Protein AF-A0A6M0HTC4-F1 (afdb_monomer_lite)

pLDDT: mean 90.36, std 8.79, range [49.06, 97.88]

Foldseek 3Di:
DDDDPVVVVLVVVLVVLVVQLVVLVVVCVVPVDVVSVVSNVVSVVVNVVSVDDPVRVVVVVVVVVVVVVVVVD

Structure (mmCIF, N/CA/C/O backbone):
data_AF-A0A6M0HTC4-F1
#
_entry.id   AF-A0A6M0HTC4-F1
#
loop_
_atom_site.group_PDB
_atom_site.id
_atom_site.type_symbol
_atom_site.label_atom_id
_atom_site.label_alt_id
_atom_site.label_comp_id
_atom_site.label_asym_id
_atom_site.label_entity_id
_atom_site.label_seq_id
_atom_site.pdbx_PDB_ins_code
_atom_site.Cartn_x
_atom_site.Cartn_y
_atom_site.Cartn_z
_atom_site.occupancy
_atom_site.B_iso_or_equiv
_atom_site.auth_seq_id
_atom_site.auth_comp_id
_atom_site.auth_asym_id
_atom_site.auth_atom_id
_atom_site.pdbx_PDB_model_num
ATOM 1 N N . MET A 1 1 ? 8.457 -14.425 -32.258 1.00 49.06 1 MET A N 1
ATOM 2 C CA . MET A 1 1 ? 8.855 -13.917 -30.927 1.00 49.06 1 MET A CA 1
ATOM 3 C C . MET A 1 1 ? 8.256 -12.532 -30.776 1.00 49.06 1 MET A C 1
ATOM 5 O O . MET A 1 1 ? 8.562 -11.687 -31.604 1.00 49.06 1 MET A O 1
ATOM 9 N N . GLY A 1 2 ? 7.338 -12.330 -29.828 1.00 69.19 2 GLY A N 1
ATOM 10 C CA . GLY A 1 2 ? 6.785 -11.002 -29.544 1.00 69.19 2 GLY A CA 1
ATOM 11 C C . GLY A 1 2 ? 7.754 -10.217 -28.665 1.00 69.19 2 GLY A C 1
ATOM 12 O O . GLY A 1 2 ? 8.257 -10.766 -27.687 1.00 69.19 2 GLY A O 1
ATOM 13 N N . VAL A 1 3 ? 8.045 -8.971 -29.031 1.00 70.44 3 VAL A N 1
ATOM 14 C CA . VAL A 1 3 ? 8.818 -8.053 -28.188 1.00 70.44 3 VAL A CA 1
ATOM 15 C C . VAL A 1 3 ? 7.916 -7.644 -27.025 1.00 70.44 3 VAL A C 1
ATOM 17 O O . VAL A 1 3 ? 6.823 -7.128 -27.249 1.00 70.44 3 VAL A O 1
ATOM 20 N N . VAL A 1 4 ? 8.335 -7.936 -25.794 1.00 77.81 4 VAL A N 1
ATOM 21 C CA . VAL A 1 4 ? 7.643 -7.461 -24.592 1.00 77.81 4 VAL A CA 1
ATOM 22 C C . VAL A 1 4 ? 8.068 -6.021 -24.363 1.00 77.81 4 VAL A C 1
ATOM 24 O O . VAL A 1 4 ? 9.251 -5.750 -24.171 1.00 77.81 4 VAL A O 1
ATOM 27 N N . ASP A 1 5 ? 7.097 -5.118 -24.383 1.00 87.38 5 ASP A N 1
ATOM 28 C CA . ASP A 1 5 ? 7.294 -3.740 -23.960 1.00 87.38 5 ASP A CA 1
ATOM 29 C C . ASP A 1 5 ? 7.409 -3.712 -22.428 1.00 87.38 5 ASP A C 1
ATOM 31 O O . ASP A 1 5 ? 6.427 -3.892 -21.698 1.00 87.38 5 ASP A O 1
ATOM 35 N N . LEU A 1 6 ? 8.649 -3.600 -21.948 1.00 85.38 6 LEU A N 1
ATOM 36 C CA . LEU A 1 6 ? 8.973 -3.622 -20.523 1.00 85.38 6 LEU A CA 1
ATOM 37 C C . LEU A 1 6 ? 8.462 -2.373 -19.801 1.00 85.38 6 LEU A C 1
ATOM 39 O O . LEU A 1 6 ? 8.112 -2.469 -18.623 1.00 85.38 6 LEU A O 1
ATOM 43 N N . ASP A 1 7 ? 8.376 -1.242 -20.500 1.00 87.38 7 ASP A N 1
ATOM 44 C CA . ASP A 1 7 ? 7.893 0.013 -19.933 1.00 87.38 7 ASP A CA 1
ATOM 45 C C . ASP A 1 7 ? 6.377 -0.053 -19.742 1.00 87.38 7 ASP A C 1
ATOM 47 O O . ASP A 1 7 ? 5.885 0.164 -18.635 1.00 87.38 7 ASP A O 1
ATOM 51 N N . LEU A 1 8 ? 5.638 -0.516 -20.756 1.00 88.19 8 LEU A N 1
ATOM 52 C CA . LEU A 1 8 ? 4.196 -0.748 -20.635 1.00 88.19 8 LEU A CA 1
ATOM 53 C C . LEU A 1 8 ? 3.866 -1.777 -19.542 1.00 88.19 8 LEU A C 1
ATOM 55 O O . LEU A 1 8 ? 2.877 -1.637 -18.817 1.00 88.19 8 LEU A O 1
ATOM 59 N N . PHE A 1 9 ? 4.675 -2.833 -19.417 1.00 87.81 9 PHE A N 1
ATOM 60 C CA . PHE A 1 9 ? 4.503 -3.824 -18.355 1.00 87.81 9 PHE A CA 1
ATOM 61 C C . PHE A 1 9 ? 4.713 -3.209 -16.967 1.00 87.81 9 PHE A C 1
ATOM 63 O O . PHE A 1 9 ? 3.946 -3.487 -16.040 1.00 87.81 9 PHE A O 1
ATOM 70 N N . ARG A 1 10 ? 5.732 -2.356 -16.826 1.00 88.88 10 ARG A N 1
ATOM 71 C CA . ARG A 1 10 ? 6.027 -1.648 -15.583 1.00 88.88 10 ARG A CA 1
ATOM 72 C C . ARG A 1 10 ? 4.899 -0.691 -15.202 1.00 88.88 10 ARG A C 1
ATOM 74 O O . ARG A 1 10 ? 4.403 -0.787 -14.082 1.00 88.88 10 ARG A O 1
ATOM 81 N N . GLU A 1 11 ? 4.442 0.148 -16.128 1.00 92.56 11 GLU A N 1
ATOM 82 C CA . GLU A 1 11 ? 3.352 1.105 -15.892 1.00 92.56 11 GLU A CA 1
ATOM 83 C C . GLU A 1 11 ? 2.058 0.4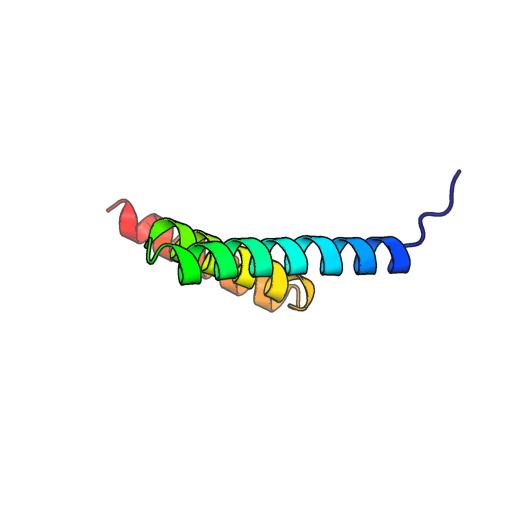11 -15.456 1.00 92.56 11 GLU A C 1
ATOM 85 O O . GLU A 1 11 ? 1.422 0.823 -14.484 1.00 92.56 11 GLU A O 1
ATOM 90 N N . ARG A 1 12 ? 1.676 -0.684 -16.130 1.00 93.94 12 ARG A N 1
ATOM 91 C CA . ARG A 1 12 ? 0.491 -1.466 -15.741 1.00 93.94 12 ARG A CA 1
ATOM 92 C C . ARG A 1 12 ? 0.614 -2.000 -14.325 1.00 93.94 12 ARG A C 1
ATOM 94 O O . ARG A 1 12 ? -0.330 -1.904 -13.548 1.00 93.94 12 ARG A O 1
ATOM 101 N N . ARG A 1 13 ? 1.784 -2.529 -13.973 1.00 92.81 13 ARG A N 1
ATOM 102 C CA . ARG A 1 13 ? 2.018 -3.062 -12.633 1.00 92.81 13 ARG A CA 1
ATOM 103 C C . ARG A 1 13 ? 1.977 -1.970 -11.565 1.00 92.81 13 ARG A C 1
ATOM 105 O O . ARG A 1 13 ? 1.406 -2.192 -10.501 1.00 92.81 13 ARG A O 1
ATOM 112 N N . GLU A 1 14 ? 2.535 -0.798 -11.844 1.00 94.56 14 GLU A N 1
ATOM 113 C CA . GLU A 1 14 ? 2.459 0.362 -10.950 1.00 94.56 14 GLU A CA 1
ATOM 114 C C . GLU A 1 14 ? 1.004 0.804 -10.732 1.00 94.56 14 GLU A C 1
ATOM 116 O O . GLU A 1 14 ? 0.589 0.991 -9.585 1.00 94.56 14 GLU A O 1
ATOM 12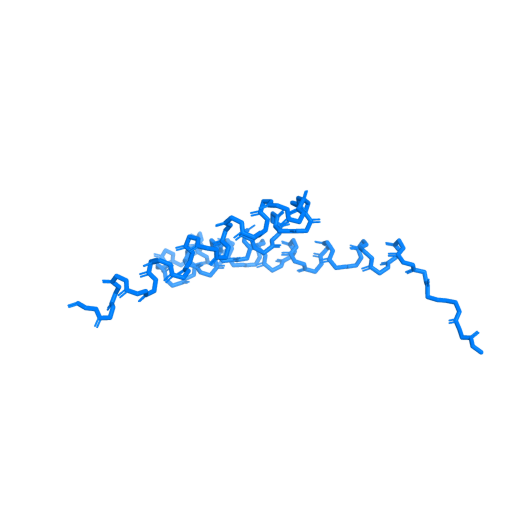1 N N . GLN A 1 15 ? 0.203 0.881 -11.802 1.00 96.19 15 GLN A N 1
ATOM 122 C CA . GLN A 1 15 ? -1.227 1.206 -11.722 1.00 96.19 15 GLN A CA 1
ATOM 123 C C . GLN A 1 15 ? -2.024 0.160 -10.934 1.00 96.19 15 GLN A C 1
ATOM 125 O O . GLN A 1 15 ? -2.834 0.524 -10.083 1.00 96.19 15 GLN A O 1
ATOM 130 N N . GLU A 1 16 ? -1.789 -1.130 -11.176 1.00 95.81 16 GLU A N 1
ATOM 131 C CA . GLU A 1 16 ? -2.483 -2.217 -10.480 1.00 95.81 16 GLU A CA 1
ATOM 132 C C . GLU A 1 16 ? -2.233 -2.183 -8.969 1.00 95.81 16 GLU A C 1
ATOM 134 O O . GLU A 1 16 ? -3.173 -2.277 -8.176 1.00 95.81 16 GLU A O 1
ATOM 139 N N . VAL A 1 17 ? -0.973 -2.030 -8.551 1.00 95.31 17 VAL A N 1
ATOM 140 C CA . VAL A 1 17 ? -0.623 -1.989 -7.124 1.00 95.31 17 VAL A CA 1
ATOM 141 C C . VAL A 1 17 ? -1.133 -0.700 -6.476 1.00 95.31 17 VAL A C 1
ATOM 143 O O . VAL A 1 17 ? -1.644 -0.734 -5.354 1.00 95.31 17 VAL A O 1
ATOM 146 N N . TRP A 1 18 ? -1.077 0.425 -7.195 1.00 96.38 18 TRP A N 1
ATOM 147 C CA . TRP A 1 18 ? -1.650 1.685 -6.726 1.00 96.38 18 TRP A CA 1
ATOM 148 C C . TRP A 1 18 ? -3.165 1.590 -6.506 1.00 96.38 18 TRP A C 1
ATOM 150 O O . TRP A 1 18 ? -3.661 1.985 -5.448 1.00 96.38 18 TRP A O 1
ATOM 160 N N . GLN A 1 19 ? -3.899 0.998 -7.452 1.00 97.62 19 GLN A N 1
ATOM 161 C CA . GLN A 1 19 ? -5.346 0.826 -7.336 1.00 97.62 19 GLN A CA 1
ATOM 162 C C . GLN A 1 19 ? -5.718 -0.046 -6.130 1.00 97.62 19 GLN A C 1
ATOM 164 O O . GLN A 1 19 ? -6.608 0.317 -5.362 1.00 97.62 19 GLN A O 1
ATOM 169 N N . ARG A 1 20 ? -4.984 -1.142 -5.887 1.00 96.12 20 ARG A N 1
ATOM 170 C CA . ARG A 1 20 ? -5.192 -2.001 -4.705 1.00 96.12 20 ARG A CA 1
ATOM 171 C C . ARG A 1 20 ? -5.042 -1.238 -3.393 1.00 96.12 20 ARG A C 1
ATOM 173 O O . ARG A 1 20 ? -5.821 -1.458 -2.465 1.00 96.12 20 ARG A O 1
ATOM 180 N N . TYR A 1 21 ? -4.052 -0.351 -3.303 1.00 96.88 21 TYR A N 1
ATOM 181 C CA . TYR A 1 21 ? -3.883 0.497 -2.127 1.00 96.88 21 TYR A CA 1
ATOM 182 C C . TYR A 1 21 ? -5.074 1.439 -1.939 1.00 96.88 21 TYR A C 1
ATOM 184 O O . TYR A 1 21 ? -5.610 1.511 -0.833 1.00 96.88 21 TYR A O 1
ATOM 192 N N . LEU A 1 22 ? -5.519 2.119 -3.000 1.00 97.62 22 LEU A N 1
ATOM 193 C CA . LEU A 1 22 ? -6.676 3.014 -2.932 1.00 97.62 22 LEU A CA 1
ATOM 194 C C . LEU A 1 22 ? -7.941 2.276 -2.486 1.00 97.62 22 LEU A C 1
ATOM 196 O O . LEU A 1 22 ? -8.649 2.765 -1.607 1.00 97.62 22 LEU A O 1
ATOM 200 N N . ASP A 1 23 ? -8.199 1.090 -3.031 1.00 97.12 23 ASP A N 1
ATOM 201 C CA . ASP A 1 23 ? -9.370 0.287 -2.676 1.00 97.12 23 ASP A CA 1
ATOM 202 C C . ASP A 1 23 ? -9.339 -0.125 -1.198 1.00 97.12 23 ASP A C 1
ATOM 204 O O . ASP A 1 23 ? -10.320 0.063 -0.473 1.00 97.12 23 ASP A O 1
ATOM 208 N N . ALA A 1 24 ? -8.192 -0.615 -0.717 1.00 95.56 24 ALA A N 1
ATOM 209 C CA . ALA A 1 24 ? -8.022 -1.013 0.677 1.00 95.56 24 ALA A CA 1
ATOM 210 C C . ALA A 1 24 ? -8.096 0.184 1.641 1.00 95.56 24 ALA A C 1
ATOM 212 O O . ALA A 1 24 ? -8.722 0.085 2.698 1.00 95.56 24 ALA A O 1
ATOM 213 N N . ARG A 1 25 ? -7.508 1.330 1.272 1.00 96.94 25 ARG A N 1
ATOM 214 C CA . ARG A 1 25 ? -7.571 2.573 2.055 1.00 96.94 25 ARG A CA 1
ATOM 215 C C . ARG A 1 25 ? -9.006 3.080 2.158 1.00 96.94 25 ARG A C 1
ATOM 217 O O . ARG A 1 25 ? -9.473 3.362 3.256 1.00 96.94 25 ARG A O 1
ATOM 224 N N . ASN A 1 26 ? -9.724 3.119 1.038 1.00 97.88 26 ASN A N 1
ATOM 225 C CA . ASN A 1 26 ? -11.128 3.521 0.998 1.00 97.88 26 ASN A CA 1
ATOM 226 C C . ASN A 1 26 ? -12.006 2.579 1.835 1.00 97.88 26 ASN A C 1
ATOM 228 O O . ASN A 1 26 ? -12.913 3.037 2.527 1.00 97.88 26 ASN A O 1
ATOM 232 N N . ALA A 1 27 ? -11.748 1.268 1.798 1.00 96.25 27 ALA A N 1
ATOM 233 C CA . ALA A 1 27 ? -12.445 0.303 2.646 1.00 96.25 27 ALA A CA 1
ATOM 234 C C . ALA A 1 27 ? -12.156 0.545 4.137 1.00 96.25 27 ALA A C 1
ATOM 236 O O . ALA A 1 27 ? -13.083 0.537 4.950 1.00 96.25 27 ALA A O 1
ATOM 237 N N . ALA A 1 28 ? -10.899 0.818 4.498 1.00 96.69 28 ALA A N 1
ATOM 238 C CA . ALA A 1 28 ? -10.505 1.130 5.869 1.00 96.69 28 ALA A CA 1
ATOM 239 C C . ALA A 1 28 ? -11.176 2.413 6.379 1.00 96.69 28 ALA A C 1
ATOM 241 O O . ALA A 1 28 ? -11.772 2.399 7.452 1.00 96.69 28 ALA A O 1
ATOM 242 N N . GLU A 1 29 ? -11.155 3.489 5.587 1.00 96.62 29 GLU A N 1
ATOM 243 C CA . GLU A 1 29 ? -11.794 4.768 5.926 1.00 96.62 29 GLU A CA 1
ATOM 244 C C . GLU A 1 29 ? -13.313 4.630 6.094 1.00 96.62 29 GLU A C 1
ATOM 246 O O . GLU A 1 29 ? -13.886 5.198 7.020 1.00 96.62 29 GLU A O 1
ATOM 251 N N . LYS A 1 30 ? -13.974 3.850 5.229 1.00 97.69 30 LYS A N 1
ATOM 252 C CA . LYS A 1 30 ? -15.432 3.654 5.284 1.00 97.69 30 LYS A CA 1
ATOM 253 C C . LYS A 1 30 ? -15.888 2.785 6.450 1.00 97.69 30 LYS A C 1
ATOM 255 O O . LYS A 1 30 ? -16.977 3.000 6.970 1.00 97.69 30 LYS A O 1
ATOM 260 N N . THR A 1 31 ? -15.112 1.763 6.802 1.00 97.19 31 THR A N 1
ATOM 261 C CA . THR A 1 31 ? -15.543 0.739 7.770 1.00 97.19 31 THR A CA 1
ATOM 262 C C . THR A 1 31 ? -14.987 0.958 9.169 1.00 97.19 31 THR A C 1
ATOM 264 O O . THR A 1 31 ? -15.584 0.487 10.131 1.00 97.19 31 THR A O 1
ATOM 267 N N . GLY A 1 32 ? -13.833 1.619 9.293 1.00 94.69 32 GLY A N 1
ATOM 268 C CA . GLY A 1 32 ? -13.070 1.657 10.540 1.00 94.69 32 GLY A CA 1
ATOM 269 C C . GLY A 1 32 ? -12.516 0.290 10.971 1.00 94.69 32 GLY A C 1
ATOM 270 O O . GLY A 1 32 ? -12.028 0.167 12.092 1.00 94.69 32 GLY A O 1
ATOM 271 N N . ASP A 1 33 ? -12.585 -0.742 10.120 1.00 95.62 33 ASP A N 1
ATOM 272 C CA . ASP A 1 33 ? -12.090 -2.082 10.444 1.00 95.62 33 ASP A CA 1
ATOM 273 C C . ASP A 1 33 ? -10.558 -2.128 10.357 1.00 95.62 33 ASP A C 1
ATOM 275 O O . ASP A 1 33 ? -9.944 -1.819 9.327 1.00 95.62 33 ASP A O 1
ATOM 279 N N . ILE A 1 34 ? -9.936 -2.585 11.442 1.00 95.38 34 ILE A N 1
ATOM 280 C CA . ILE A 1 34 ? -8.492 -2.781 11.536 1.00 95.38 34 ILE A CA 1
ATOM 281 C C . ILE A 1 34 ? -7.956 -3.734 10.461 1.00 95.38 34 ILE A C 1
ATOM 283 O O 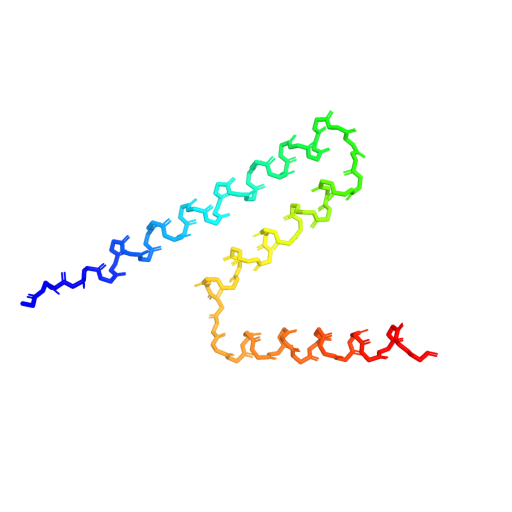. ILE A 1 34 ? -6.844 -3.535 9.978 1.00 95.38 34 ILE A O 1
ATOM 287 N N . ASN A 1 35 ? -8.730 -4.734 10.033 1.00 95.56 35 ASN A N 1
ATOM 288 C CA . ASN A 1 35 ? -8.311 -5.668 8.990 1.00 95.56 35 ASN A CA 1
ATOM 289 C C . ASN A 1 35 ? -8.157 -4.965 7.637 1.00 95.56 35 ASN A C 1
ATOM 291 O O . ASN A 1 35 ? -7.180 -5.214 6.927 1.00 95.56 35 ASN A O 1
ATOM 295 N N . HIS A 1 36 ? -9.061 -4.036 7.311 1.00 93.75 36 HIS A N 1
ATOM 296 C CA . HIS A 1 36 ? -8.920 -3.189 6.127 1.00 93.75 36 HIS A CA 1
ATOM 297 C C . HIS A 1 36 ? -7.729 -2.233 6.266 1.00 93.75 36 HIS A C 1
ATOM 299 O O . HIS A 1 36 ? -6.982 -2.052 5.306 1.00 93.75 36 HIS A O 1
ATOM 305 N N . GLY A 1 37 ? -7.475 -1.697 7.466 1.00 95.94 37 GLY A N 1
ATOM 306 C CA . GLY A 1 37 ? -6.273 -0.902 7.745 1.00 95.94 37 GLY A CA 1
ATOM 307 C C . GLY A 1 37 ? -4.968 -1.685 7.530 1.00 95.94 37 GLY A C 1
ATOM 308 O O . GLY A 1 37 ? -4.034 -1.192 6.897 1.00 95.94 37 GLY A O 1
ATOM 309 N N . ILE A 1 38 ? -4.913 -2.942 7.982 1.00 95.62 38 ILE A N 1
ATOM 310 C CA . ILE A 1 38 ? -3.773 -3.843 7.749 1.00 95.62 38 ILE A CA 1
ATOM 311 C C . ILE A 1 38 ? -3.614 -4.138 6.254 1.00 95.62 38 ILE A C 1
ATOM 313 O O . ILE A 1 38 ? -2.491 -4.127 5.745 1.00 95.62 38 ILE A O 1
ATOM 317 N N . ALA A 1 39 ? -4.714 -4.392 5.541 1.00 94.50 39 ALA A N 1
ATOM 318 C CA . ALA A 1 39 ? -4.688 -4.616 4.098 1.00 94.50 39 ALA A CA 1
ATOM 319 C C . ALA A 1 39 ? -4.155 -3.387 3.342 1.00 94.50 39 ALA A C 1
ATOM 321 O O . ALA A 1 39 ? -3.288 -3.537 2.481 1.00 94.50 39 ALA A O 1
ATOM 322 N N . ALA A 1 40 ? -4.581 -2.179 3.724 1.00 96.38 40 ALA A N 1
ATOM 323 C CA . ALA A 1 40 ? -4.079 -0.929 3.158 1.00 96.38 40 ALA A CA 1
ATOM 324 C C . ALA A 1 40 ? -2.573 -0.761 3.405 1.00 96.38 40 ALA A C 1
ATOM 326 O O . ALA A 1 40 ? -1.825 -0.465 2.476 1.00 96.38 40 ALA A O 1
ATOM 327 N N . GLY A 1 41 ? -2.102 -1.038 4.626 1.00 95.31 41 GLY A N 1
ATOM 328 C CA . GLY A 1 41 ? -0.673 -1.007 4.949 1.00 95.31 41 GLY A CA 1
ATOM 329 C C . GLY A 1 41 ? 0.158 -2.017 4.145 1.00 95.31 41 GLY A C 1
ATOM 330 O O . GLY A 1 41 ? 1.274 -1.705 3.731 1.00 95.31 41 GLY A O 1
ATOM 331 N N . ARG A 1 42 ? -0.382 -3.214 3.875 1.00 94.19 42 ARG A N 1
ATOM 332 C CA . ARG A 1 42 ? 0.274 -4.220 3.020 1.00 94.19 42 ARG A CA 1
ATOM 333 C C . ARG A 1 42 ? 0.363 -3.765 1.566 1.00 94.19 42 ARG A C 1
ATOM 335 O O . ARG A 1 42 ? 1.444 -3.842 0.992 1.00 94.19 42 ARG A O 1
ATOM 342 N N . ALA A 1 43 ? -0.736 -3.268 1.001 1.00 95.81 43 ALA A N 1
ATOM 343 C CA . ALA A 1 43 ? -0.763 -2.760 -0.371 1.00 95.81 43 ALA A CA 1
ATOM 344 C C . ALA A 1 43 ? 0.163 -1.545 -0.546 1.00 95.81 43 ALA A C 1
ATOM 346 O O . ALA A 1 43 ? 0.872 -1.437 -1.542 1.00 95.81 43 ALA A O 1
ATOM 347 N N . TRP A 1 44 ? 0.230 -0.670 0.460 1.00 95.31 44 TRP A N 1
ATOM 348 C CA . TRP A 1 44 ? 1.176 0.443 0.483 1.00 95.31 44 TRP A CA 1
ATOM 349 C C . TRP A 1 44 ? 2.635 -0.029 0.466 1.00 95.31 44 TRP A C 1
ATOM 351 O O . TRP A 1 44 ? 3.442 0.488 -0.304 1.00 95.31 44 TRP A O 1
ATOM 361 N N . ARG A 1 45 ? 2.979 -1.046 1.268 1.00 93.88 45 ARG A N 1
ATOM 362 C CA . ARG A 1 45 ? 4.325 -1.640 1.245 1.00 93.88 45 ARG A CA 1
ATOM 363 C C . ARG A 1 45 ? 4.648 -2.241 -0.127 1.00 93.88 45 ARG A C 1
ATOM 365 O O . ARG A 1 45 ? 5.735 -2.002 -0.636 1.00 93.88 45 ARG A O 1
ATOM 372 N N . GLU A 1 46 ? 3.704 -2.957 -0.740 1.00 92.88 46 GLU A N 1
ATOM 373 C CA . GLU A 1 46 ? 3.866 -3.515 -2.093 1.00 92.88 46 GLU A CA 1
ATOM 374 C C . GLU A 1 46 ? 4.122 -2.418 -3.139 1.00 92.88 46 GLU A C 1
ATOM 376 O O . GLU A 1 46 ? 4.969 -2.592 -4.013 1.00 92.88 46 GLU A O 1
ATOM 381 N N . TRP A 1 47 ? 3.441 -1.273 -3.028 1.00 94.62 47 TRP A N 1
ATOM 382 C CA . TRP A 1 47 ? 3.657 -0.128 -3.913 1.00 94.62 47 TRP A CA 1
ATOM 383 C C . TRP A 1 47 ? 5.066 0.454 -3.759 1.00 94.62 47 TRP A C 1
ATOM 385 O O . TRP A 1 47 ? 5.754 0.659 -4.756 1.00 94.62 47 TRP A O 1
ATOM 395 N N . LEU A 1 48 ? 5.537 0.652 -2.522 1.00 93.12 48 LEU A N 1
ATOM 396 C CA . LEU A 1 48 ? 6.888 1.163 -2.258 1.00 93.12 48 LEU A CA 1
ATOM 397 C C . LEU A 1 48 ? 7.984 0.239 -2.807 1.00 93.12 48 LEU A C 1
ATOM 399 O O . LEU A 1 48 ? 8.967 0.720 -3.369 1.00 93.12 48 LEU A O 1
ATOM 403 N N . THR A 1 49 ? 7.790 -1.077 -2.708 1.00 92.06 49 THR A N 1
ATOM 404 C CA . THR A 1 49 ? 8.708 -2.097 -3.240 1.00 92.06 49 THR A CA 1
ATOM 405 C C . THR A 1 49 ? 8.970 -1.955 -4.743 1.00 92.06 49 THR A C 1
ATOM 407 O O . THR A 1 49 ? 10.054 -2.321 -5.199 1.00 92.06 49 THR A O 1
ATOM 410 N N . LEU A 1 50 ? 8.038 -1.387 -5.523 1.00 91.81 50 LEU A N 1
ATOM 411 C CA . LEU A 1 50 ? 8.241 -1.142 -6.961 1.00 91.81 50 LEU A CA 1
ATOM 412 C C . LEU A 1 50 ? 9.333 -0.101 -7.250 1.00 91.81 50 LEU A C 1
ATOM 414 O O . LEU A 1 50 ? 9.915 -0.108 -8.334 1.00 91.81 50 LEU A O 1
ATOM 418 N N . PHE A 1 51 ? 9.621 0.773 -6.286 1.00 92.00 51 PHE A N 1
ATOM 419 C CA . PHE A 1 51 ? 10.578 1.875 -6.420 1.00 92.00 51 PHE A CA 1
ATOM 420 C C . PHE A 1 51 ? 11.839 1.677 -5.571 1.00 92.00 51 PHE A C 1
ATOM 422 O O . PHE A 1 51 ? 12.764 2.485 -5.645 1.00 92.00 51 PHE A O 1
ATOM 429 N N . GLN A 1 52 ? 11.883 0.617 -4.763 1.00 91.31 52 GLN A N 1
ATOM 430 C CA . GLN A 1 52 ? 13.029 0.288 -3.925 1.00 91.31 52 GLN A CA 1
ATOM 431 C C . GLN A 1 52 ? 14.168 -0.334 -4.738 1.00 91.31 52 GLN A C 1
ATOM 433 O O . GLN A 1 52 ? 13.957 -1.103 -5.680 1.00 91.31 52 GLN A O 1
ATOM 438 N N . SER A 1 53 ? 15.402 -0.052 -4.319 1.00 91.88 53 SER A N 1
ATOM 439 C CA . SER A 1 53 ? 16.575 -0.776 -4.804 1.00 91.88 53 SER A CA 1
ATOM 440 C C . SER A 1 53 ? 16.568 -2.234 -4.321 1.00 91.88 53 SER A C 1
ATOM 442 O O . SER A 1 53 ? 15.836 -2.615 -3.403 1.00 91.88 53 SER A O 1
ATOM 444 N N . ALA A 1 54 ? 17.413 -3.073 -4.927 1.00 87.75 54 ALA A N 1
ATOM 445 C CA . ALA A 1 54 ? 17.587 -4.457 -4.486 1.00 87.75 54 ALA A CA 1
ATOM 446 C C . ALA A 1 54 ? 18.018 -4.545 -3.008 1.00 87.75 54 ALA A C 1
ATOM 448 O O . ALA A 1 54 ? 17.495 -5.378 -2.270 1.00 87.75 54 ALA A O 1
ATOM 449 N N . ASP A 1 55 ? 18.899 -3.642 -2.569 1.00 90.06 55 ASP A N 1
ATOM 450 C CA . ASP A 1 55 ? 19.397 -3.605 -1.190 1.00 90.06 55 ASP A CA 1
ATOM 451 C C . ASP A 1 55 ? 18.299 -3.222 -0.192 1.00 90.06 55 ASP A C 1
ATOM 453 O O . ASP A 1 55 ? 18.180 -3.834 0.869 1.00 90.06 55 ASP A O 1
ATOM 457 N N . GLN A 1 56 ? 17.454 -2.246 -0.543 1.00 88.00 56 GLN A N 1
ATOM 458 C CA . GLN A 1 56 ? 16.311 -1.851 0.286 1.00 88.00 56 GLN A CA 1
ATOM 459 C C . GLN A 1 56 ? 15.302 -2.998 0.421 1.00 88.00 56 GLN A C 1
ATOM 461 O O . GLN A 1 56 ? 14.845 -3.298 1.522 1.00 88.00 56 GLN A O 1
ATOM 466 N N . ASN A 1 57 ? 15.028 -3.696 -0.682 1.00 88.00 57 ASN A N 1
ATOM 467 C CA . ASN A 1 57 ? 14.160 -4.869 -0.683 1.00 88.00 57 ASN A CA 1
ATOM 468 C C . ASN A 1 57 ? 14.704 -6.014 0.185 1.00 88.00 57 ASN A C 1
ATOM 470 O O . ASN A 1 57 ? 13.939 -6.697 0.868 1.00 88.00 57 ASN A O 1
ATOM 474 N N . GLU A 1 58 ? 16.016 -6.255 0.164 1.00 89.62 58 GLU A N 1
ATOM 475 C CA . GLU A 1 58 ? 16.622 -7.299 0.993 1.00 89.62 58 GLU A CA 1
ATOM 476 C C . GLU A 1 58 ? 16.609 -6.929 2.482 1.00 89.62 58 GLU A C 1
ATOM 478 O O . GLU A 1 58 ? 16.311 -7.786 3.319 1.00 89.62 58 GLU A O 1
ATOM 483 N N . ALA A 1 59 ? 16.837 -5.655 2.815 1.00 88.12 59 ALA A N 1
ATOM 484 C CA . ALA A 1 59 ? 16.721 -5.156 4.183 1.00 88.12 59 ALA A CA 1
ATOM 485 C C . ALA A 1 59 ? 15.306 -5.376 4.753 1.00 88.12 59 ALA A C 1
ATOM 487 O O . ALA A 1 59 ? 15.164 -5.904 5.861 1.00 88.12 59 ALA A O 1
ATOM 488 N N . ASP A 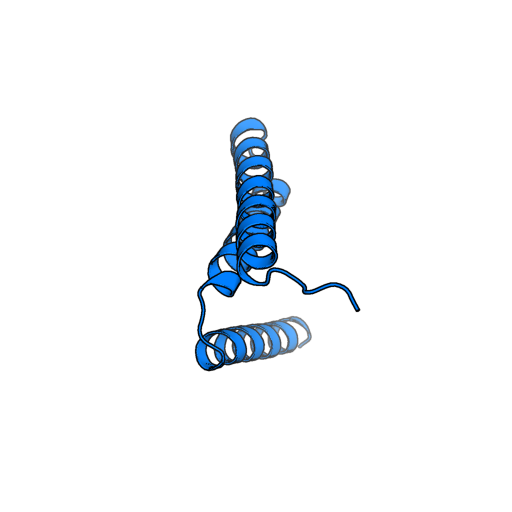1 60 ? 14.260 -5.076 3.975 1.00 87.56 60 ASP A N 1
ATOM 489 C CA . ASP A 1 60 ? 12.866 -5.304 4.376 1.00 87.56 60 ASP A CA 1
ATOM 490 C C . ASP A 1 60 ? 12.572 -6.800 4.603 1.00 87.56 60 ASP A C 1
ATOM 492 O O . ASP A 1 60 ? 11.977 -7.185 5.615 1.00 87.56 60 ASP A O 1
ATOM 496 N N . ARG A 1 61 ? 13.070 -7.686 3.727 1.00 88.38 61 ARG A N 1
ATOM 497 C CA . ARG A 1 61 ? 12.939 -9.148 3.901 1.00 88.38 61 ARG A CA 1
ATOM 498 C C . ARG A 1 61 ? 13.689 -9.669 5.120 1.00 88.38 61 ARG A C 1
ATOM 500 O O . ARG A 1 61 ? 13.242 -10.621 5.767 1.00 88.38 61 ARG A O 1
ATOM 507 N N . GLN A 1 62 ? 14.867 -9.124 5.413 1.00 91.19 62 GLN A N 1
ATOM 508 C CA . GLN A 1 62 ? 15.624 -9.485 6.608 1.00 91.19 62 GLN A CA 1
ATOM 509 C C . GLN A 1 62 ? 14.862 -9.069 7.869 1.00 91.19 62 GLN A C 1
ATOM 511 O O . GLN A 1 62 ? 14.728 -9.879 8.790 1.00 91.19 62 GLN A O 1
ATOM 516 N N . PHE A 1 63 ? 14.311 -7.856 7.886 1.00 87.69 63 PHE A N 1
ATOM 517 C CA . PHE A 1 63 ? 13.478 -7.376 8.983 1.00 87.69 63 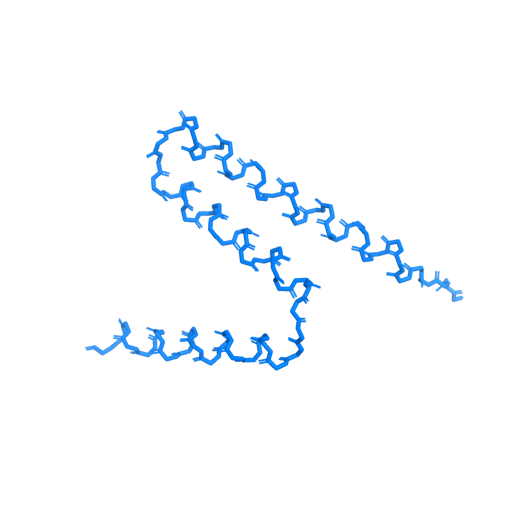PHE A CA 1
ATOM 518 C C . PHE A 1 63 ? 12.259 -8.282 9.207 1.00 87.69 63 PHE A C 1
ATOM 520 O O . PHE A 1 63 ? 12.035 -8.752 10.326 1.00 87.69 63 PHE A O 1
ATOM 527 N N . ASP A 1 64 ? 11.518 -8.614 8.147 1.00 88.44 64 ASP A N 1
ATOM 528 C CA . ASP A 1 64 ? 10.344 -9.488 8.239 1.00 88.44 64 ASP A CA 1
ATOM 529 C C . ASP A 1 64 ? 10.711 -10.895 8.760 1.00 88.44 64 ASP A C 1
ATOM 531 O O . ASP A 1 64 ? 9.988 -11.452 9.593 1.00 88.44 64 ASP A O 1
ATOM 535 N N . ARG A 1 65 ? 11.867 -11.454 8.359 1.00 91.56 65 ARG A N 1
ATOM 536 C CA . ARG A 1 65 ? 12.384 -12.731 8.896 1.00 91.56 65 ARG A CA 1
ATOM 537 C C . ARG A 1 65 ? 12.640 -12.666 10.401 1.00 91.56 65 ARG A C 1
ATOM 539 O O . ARG A 1 65 ? 12.189 -13.552 11.128 1.00 91.56 65 ARG A O 1
ATOM 546 N N . VAL A 1 66 ? 13.327 -11.626 10.874 1.00 91.62 66 VAL A N 1
ATOM 547 C CA . VAL A 1 66 ? 13.622 -11.437 12.306 1.00 91.62 66 VAL A CA 1
ATOM 548 C C . VAL A 1 66 ? 12.329 -11.297 13.108 1.00 91.62 66 VAL A C 1
ATOM 550 O O . VAL A 1 66 ? 12.153 -11.947 14.141 1.00 91.62 66 VAL A O 1
ATOM 553 N N . MET A 1 67 ? 11.382 -10.502 12.610 1.00 88.88 67 MET A N 1
ATOM 554 C CA . MET A 1 67 ? 10.090 -10.313 13.266 1.00 88.88 67 MET A CA 1
ATOM 555 C C . MET A 1 67 ? 9.255 -11.598 13.294 1.00 88.88 67 MET A C 1
ATOM 557 O O . MET A 1 67 ? 8.582 -11.865 14.290 1.00 88.88 67 MET A O 1
ATOM 561 N N . ALA A 1 68 ? 9.315 -12.420 12.244 1.00 87.81 68 ALA A N 1
ATOM 562 C CA . ALA A 1 68 ? 8.649 -13.719 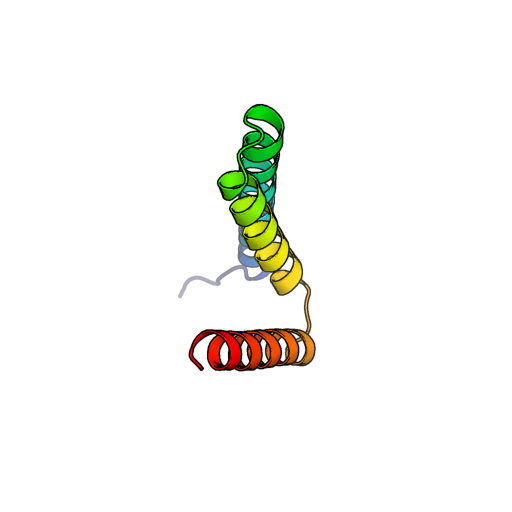12.209 1.00 87.81 68 ALA A CA 1
ATOM 563 C C . ALA A 1 68 ? 9.257 -14.713 13.211 1.00 87.81 68 ALA A C 1
ATOM 565 O O . ALA A 1 68 ? 8.507 -15.421 13.882 1.00 87.81 68 ALA A O 1
ATOM 566 N N . MET A 1 69 ? 10.588 -14.741 13.354 1.00 87.94 69 MET A N 1
ATOM 567 C CA . MET A 1 69 ? 11.263 -15.554 14.375 1.00 87.94 69 MET A CA 1
ATOM 568 C C . MET A 1 69 ? 10.844 -15.130 15.786 1.00 87.94 69 MET A C 1
ATOM 570 O O . MET A 1 69 ? 10.472 -15.980 16.590 1.00 87.94 69 MET A O 1
ATOM 574 N N . LYS A 1 70 ? 10.808 -13.820 16.061 1.00 85.31 70 LYS A N 1
ATOM 575 C CA . LYS A 1 70 ? 10.425 -13.277 17.374 1.00 85.31 70 LYS A CA 1
ATOM 576 C C . LYS A 1 70 ? 8.973 -13.577 17.768 1.00 85.31 70 LYS A C 1
ATOM 578 O O . LYS A 1 70 ? 8.670 -13.616 18.947 1.00 85.31 70 LYS A O 1
ATOM 583 N N . ARG A 1 71 ? 8.068 -13.775 16.803 1.00 80.75 71 ARG A N 1
ATOM 584 C CA . ARG A 1 71 ? 6.658 -14.134 17.067 1.00 80.75 71 ARG A CA 1
ATOM 585 C C . ARG A 1 71 ? 6.440 -15.626 17.352 1.00 80.75 71 ARG A C 1
ATOM 587 O O . ARG A 1 71 ? 5.329 -15.995 17.713 1.00 80.75 71 ARG A O 1
ATOM 594 N N . ARG A 1 72 ? 7.443 -16.478 17.106 1.00 71.75 72 ARG A N 1
ATOM 595 C CA . ARG A 1 72 ? 7.361 -17.941 17.274 1.00 71.75 72 ARG A CA 1
ATOM 596 C C . ARG A 1 72 ? 8.022 -18.459 18.557 1.00 71.75 72 ARG A C 1
ATOM 598 O O . ARG A 1 72 ? 7.845 -19.637 18.851 1.00 71.75 72 ARG A O 1
ATOM 605 N N . GLY A 1 73 ? 8.794 -17.626 19.255 1.00 55.06 73 GLY A N 1
ATOM 606 C CA . GLY A 1 73 ? 9.355 -17.912 20.582 1.00 55.06 73 GLY A CA 1
ATOM 607 C C . GLY A 1 73 ? 8.575 -17.179 21.656 1.00 55.06 73 GLY A C 1
ATOM 608 O O . GLY A 1 73 ? 8.466 -17.744 22.760 1.00 55.06 73 GLY A O 1
#

Sequence (73 aa):
MGVVDLDLFRERREQEVWQRYLDARNAAEKTGDINHGIAAGRAWREWLTLFQSADQNEADRQFDRVMAMKRRG

Secondary structure (DSSP, 8-state):
-PPP-HHHHHHHHHHHHHHHHHHHHHHHHHH--HHHHHHHHHHHHHHHHTT--HHHHHHHHHHHHHHHHHTT-

Radius of gyration: 15.84 Å; chains: 1; bounding box: 35×23×52 Å